Protein AF-A0A0B1TME2-F1 (afdb_monomer)

Secondary structure (DSSP, 8-state):
--HHHHHHHT------HHHHHHHHHHHHH-S---HHHHHHHHHHTTTS---HHHHHHHHHH--SSHHHHHHH-GGGTTTS-HHHHHHHHHHHHHHHHT-

Radius of gyration: 20.1 Å; Cα contacts (8 Å, |Δi|>4): 56; chains: 1; bounding box: 51×41×47 Å

Sequence (99 aa):
MWFFLLKKCYALVTFSQVFIKTLNYARRLSRFKNRETIKAVRAIFSQKPLHKFEVAQIVNLCPETAEEAKALIPSLENKLEDDDLDEILRDLHSKKTFQ

Organism: Oesophagostomum dentatum (NCBI:txid61180)

InterPro domains:
  IPR005574 RNA polymerase subunit Rpb4/RPC9 [PF03874] (16-93)
  IPR006590 RNA polymerase Rpb4/RPC9, core [SM00657] (4-99)
  IPR010997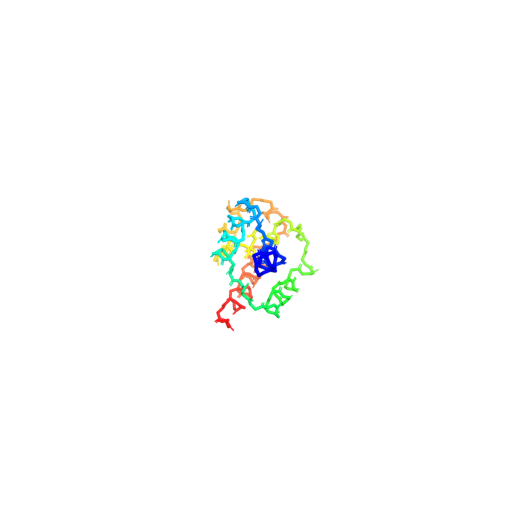 HRDC-like superfamily [SSF47819] (15-98)
  IPR038324 Rpb4/RPC9 superfamily [G3DSA:1.20.1250.40] (8-98)
  IPR045222 DNA-directed RNA polymerase II subunit Rpb4-like [PTHR21297] (15-99)

Solvent-accessible surface area (backbone atoms only — not comparable to full-atom values): 6090 Å² total; per-residue (Å²): 132,65,76,69,56,58,60,57,78,65,58,64,86,76,70,51,72,65,54,54,52,50,52,56,50,52,64,72,60,51,74,66,87,51,68,68,52,50,52,54,56,54,55,73,54,69,85,50,99,66,53,74,66,56,54,51,48,49,67,64,68,58,52,89,42,38,68,55,41,31,72,77,38,63,84,43,63,90,72,53,57,57,70,63,40,38,52,53,38,52,56,52,51,54,63,50,70,80,105

Mean predicted aligned error: 8.25 Å

Nearest PDB structures (foldseek):
  8b3d-assembly1_D  TM=9.100E-01  e=1.887E-07  Sus scrofa domesticus
  5iya-assembly1_D  TM=8.621E-01  e=5.887E-07  Homo sapiens
  5iy7-assembly1_D  TM=9.010E-01  e=1.208E-06  Homo sapiens
  7ui9-assembly1_D  TM=9.539E-01  e=1.738E-04  Saccharomyces cerevisiae S288C
  5ot2-assembly1_D  TM=9.578E-01  e=4.810E-04  Saccharomyces cerevisiae S288C

pLDDT: mean 85.02, std 15.55, range [43.38, 95.88]

Structure (mmCIF, N/CA/C/O backbone):
data_AF-A0A0B1TME2-F1
#
_entry.id   AF-A0A0B1TME2-F1
#
loop_
_atom_site.group_PDB
_atom_site.id
_atom_site.type_symbol
_atom_site.label_atom_id
_atom_site.label_alt_id
_atom_site.la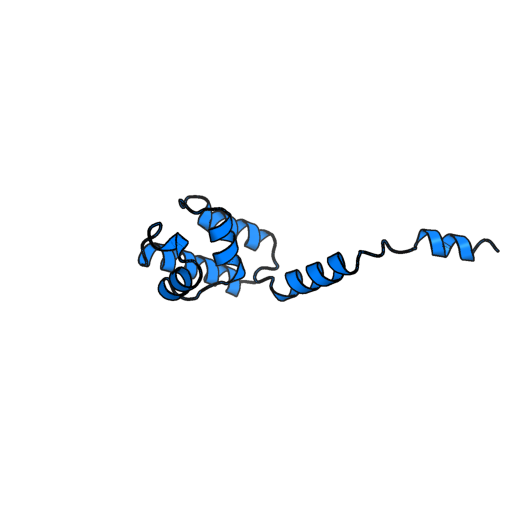bel_comp_id
_atom_site.label_asym_id
_atom_site.label_entity_id
_atom_site.label_seq_id
_atom_site.pdbx_PDB_ins_code
_atom_site.Cartn_x
_atom_site.Cartn_y
_atom_site.Cartn_z
_atom_site.occupancy
_atom_site.B_iso_or_equiv
_atom_site.auth_seq_id
_atom_site.auth_comp_id
_atom_site.auth_asym_id
_atom_site.auth_atom_id
_atom_site.pdbx_PDB_model_num
ATOM 1 N N . MET A 1 1 ? 37.480 -27.657 -33.327 1.00 47.03 1 MET A N 1
ATOM 2 C CA . MET A 1 1 ? 36.303 -26.879 -33.789 1.00 47.03 1 MET A CA 1
ATOM 3 C C . MET A 1 1 ? 34.999 -27.174 -33.025 1.00 47.03 1 MET A C 1
ATOM 5 O O . MET A 1 1 ? 34.003 -26.525 -33.294 1.00 47.03 1 MET A O 1
ATOM 9 N N . TRP A 1 2 ? 34.971 -28.092 -32.045 1.00 43.59 2 TRP A N 1
ATOM 10 C CA . TRP A 1 2 ? 33.761 -28.388 -31.248 1.00 43.59 2 TRP A CA 1
ATOM 11 C C . TRP A 1 2 ? 33.638 -27.586 -29.937 1.00 43.59 2 TRP A C 1
ATOM 13 O O . TRP A 1 2 ? 32.536 -27.377 -29.441 1.00 43.59 2 TRP A O 1
ATOM 23 N N . PHE A 1 3 ? 34.740 -27.036 -29.416 1.00 43.38 3 PHE A N 1
ATOM 24 C CA . PHE A 1 3 ? 34.737 -26.249 -28.171 1.00 43.38 3 PHE A CA 1
ATOM 25 C C . PHE A 1 3 ? 33.999 -24.897 -28.274 1.00 43.38 3 PHE A C 1
ATOM 27 O O . PHE A 1 3 ? 33.534 -24.362 -27.271 1.00 43.38 3 PHE A O 1
ATOM 34 N N . PHE A 1 4 ? 33.848 -24.351 -29.486 1.00 44.06 4 PHE A N 1
ATOM 35 C CA . PHE A 1 4 ? 33.138 -23.085 -29.721 1.00 44.06 4 PHE A CA 1
ATOM 36 C C . PHE A 1 4 ? 31.608 -23.242 -29.722 1.00 44.06 4 PHE A C 1
ATOM 38 O O . PHE A 1 4 ? 30.891 -22.295 -29.403 1.00 44.06 4 PHE A O 1
ATOM 45 N N . LEU A 1 5 ? 31.101 -24.439 -30.036 1.00 50.25 5 LEU A N 1
ATOM 46 C CA . LEU A 1 5 ? 29.667 -24.739 -30.041 1.00 50.25 5 LEU A CA 1
ATOM 47 C C . LEU A 1 5 ? 29.121 -24.964 -28.624 1.00 50.25 5 LEU A C 1
ATOM 49 O O . LEU A 1 5 ? 28.025 -24.500 -28.321 1.00 50.25 5 LEU A O 1
ATOM 53 N N . LEU A 1 6 ? 29.910 -25.555 -27.720 1.00 48.53 6 LEU A N 1
ATOM 54 C CA . LEU A 1 6 ? 29.476 -25.793 -26.337 1.00 48.53 6 LEU A CA 1
ATOM 55 C C . LEU A 1 6 ? 29.312 -24.490 -25.528 1.00 48.53 6 LEU A C 1
ATOM 57 O O . LEU A 1 6 ? 28.410 -24.385 -24.699 1.00 48.53 6 LEU A O 1
ATOM 61 N N . LYS A 1 7 ? 30.110 -23.450 -25.823 1.00 46.56 7 LYS A N 1
ATOM 62 C CA . LYS A 1 7 ? 29.921 -22.110 -25.232 1.00 46.56 7 LYS A CA 1
ATOM 63 C C . LYS A 1 7 ? 28.647 -21.403 -25.710 1.00 46.56 7 LYS A C 1
ATOM 65 O O . LYS A 1 7 ? 28.182 -20.496 -25.029 1.00 46.56 7 LYS A O 1
ATOM 70 N N . LYS A 1 8 ? 28.064 -21.818 -26.841 1.00 44.53 8 LYS A N 1
ATOM 71 C CA . LYS A 1 8 ? 26.799 -21.271 -27.356 1.00 44.53 8 LYS A CA 1
ATOM 72 C C . LYS A 1 8 ? 25.568 -21.926 -26.724 1.00 44.53 8 LYS A C 1
ATOM 74 O O . LYS A 1 8 ? 24.537 -21.275 -26.634 1.00 44.53 8 LYS A O 1
ATOM 79 N N . CYS A 1 9 ? 25.676 -23.157 -26.220 1.00 43.91 9 CYS A N 1
ATOM 80 C CA . CYS A 1 9 ? 24.591 -23.804 -25.466 1.00 43.91 9 CYS A CA 1
ATOM 81 C C . CYS A 1 9 ? 24.453 -23.274 -24.026 1.00 43.91 9 CYS A C 1
ATOM 83 O O . CYS A 1 9 ? 23.384 -23.386 -23.440 1.00 43.91 9 CYS A O 1
ATOM 85 N N . TYR A 1 10 ? 25.494 -22.626 -23.491 1.00 47.38 10 TYR A N 1
ATOM 86 C CA . TYR A 1 10 ? 25.436 -21.800 -22.276 1.00 47.38 10 TYR A CA 1
ATOM 87 C C . TYR A 1 10 ? 25.206 -20.312 -22.581 1.00 47.38 10 TYR A C 1
ATOM 89 O O . TYR A 1 10 ? 25.480 -19.465 -21.728 1.00 47.38 10 TYR A O 1
ATOM 97 N N . ALA A 1 11 ? 24.723 -19.964 -23.782 1.00 54.38 11 ALA A N 1
ATOM 98 C CA . ALA A 1 11 ? 24.251 -18.616 -24.070 1.00 54.38 11 ALA A CA 1
ATOM 99 C C . ALA A 1 11 ? 22.994 -18.356 -23.232 1.00 54.38 11 ALA A C 1
ATOM 101 O O . ALA A 1 11 ? 21.868 -18.618 -23.645 1.00 54.38 11 ALA A O 1
ATOM 102 N N . LEU A 1 12 ? 23.270 -17.927 -22.000 1.00 55.47 12 LEU A N 1
ATOM 103 C CA . LEU A 1 12 ? 22.516 -17.037 -21.140 1.00 55.47 12 LEU A CA 1
ATOM 104 C C . LEU A 1 12 ? 21.218 -16.611 -21.808 1.00 55.47 12 LEU A C 1
ATOM 106 O O . LEU A 1 12 ? 21.259 -15.907 -22.814 1.00 55.47 12 LEU A O 1
ATOM 110 N N . VAL A 1 13 ? 20.088 -17.009 -21.228 1.00 61.31 13 VAL A N 1
ATOM 111 C CA . VAL A 1 13 ? 18.801 -16.378 -21.519 1.00 61.31 13 VAL A CA 1
ATOM 112 C C . VAL A 1 13 ? 19.007 -14.875 -21.335 1.00 61.31 13 VAL A C 1
ATOM 114 O O . VAL A 1 13 ? 19.062 -14.369 -20.213 1.00 61.31 13 VAL A O 1
ATOM 117 N N . THR A 1 14 ? 19.229 -14.162 -22.434 1.00 75.81 14 THR A N 1
ATOM 118 C CA . THR A 1 14 ? 19.414 -12.721 -22.425 1.00 75.81 14 THR A CA 1
ATOM 119 C C . THR A 1 14 ? 18.026 -12.142 -22.276 1.00 75.81 14 THR A C 1
ATOM 121 O O . THR A 1 14 ? 17.248 -12.050 -23.224 1.00 75.81 14 THR A O 1
ATOM 124 N N . PHE A 1 15 ? 17.669 -11.826 -21.034 1.00 84.00 15 PHE A N 1
ATOM 125 C CA . PHE A 1 15 ? 16.404 -11.170 -20.763 1.00 84.00 15 PHE A CA 1
ATOM 126 C C . PHE A 1 15 ? 16.301 -9.873 -21.570 1.00 84.00 15 PHE A C 1
ATOM 128 O O . PHE A 1 15 ? 17.297 -9.180 -21.795 1.00 84.00 15 PHE A O 1
ATOM 135 N N . SER A 1 16 ? 15.082 -9.534 -21.993 1.00 92.12 16 SER A N 1
ATOM 136 C CA . SER A 1 16 ? 14.850 -8.298 -22.736 1.00 92.12 16 SER A CA 1
ATOM 137 C C . SER A 1 16 ? 15.311 -7.08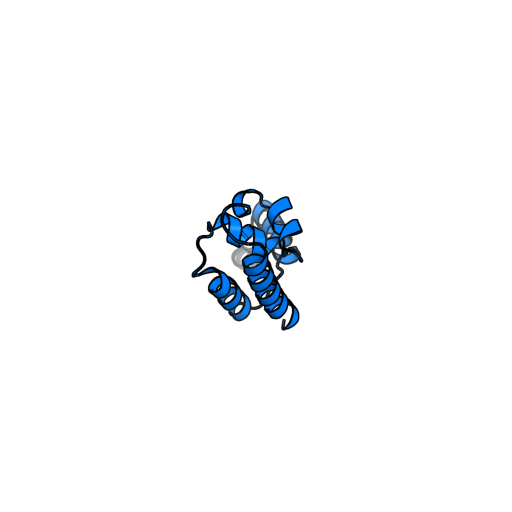3 -21.926 1.00 92.12 16 SER A C 1
ATOM 139 O O . SER A 1 16 ? 15.279 -7.079 -20.692 1.00 92.12 16 SER A O 1
ATOM 141 N N . GLN A 1 17 ? 15.700 -6.007 -22.613 1.00 92.00 17 GLN A N 1
ATOM 142 C CA . GLN A 1 17 ? 16.072 -4.765 -21.928 1.00 92.00 17 GLN A CA 1
ATOM 143 C C . GLN A 1 17 ? 14.936 -4.238 -21.037 1.00 92.00 17 GLN A C 1
ATOM 145 O O . GLN A 1 17 ? 15.202 -3.696 -19.966 1.00 92.00 17 GLN A O 1
ATOM 150 N N . VAL A 1 18 ? 13.678 -4.432 -21.454 1.00 94.06 18 VAL A N 1
ATOM 151 C CA . VAL A 1 18 ? 12.492 -4.092 -20.655 1.00 94.06 18 VAL A CA 1
ATOM 152 C C . VAL A 1 18 ? 12.481 -4.897 -19.357 1.00 94.06 18 VAL A C 1
ATOM 154 O O . VAL A 1 18 ? 12.389 -4.304 -18.289 1.00 94.06 18 VAL A O 1
ATOM 157 N N . PHE A 1 19 ? 12.677 -6.218 -19.420 1.00 94.44 19 PHE A N 1
ATOM 158 C CA . PHE A 1 19 ? 12.727 -7.063 -18.225 1.00 94.44 19 PHE A CA 1
ATOM 159 C C . PHE A 1 19 ? 13.833 -6.630 -17.258 1.00 94.44 19 PHE A C 1
ATOM 161 O O . PHE A 1 19 ? 13.580 -6.490 -16.065 1.00 94.44 19 PHE A O 1
ATOM 168 N N . ILE A 1 20 ? 15.046 -6.371 -17.760 1.00 93.94 20 ILE A N 1
ATOM 169 C CA . ILE A 1 20 ? 16.180 -5.951 -16.923 1.00 93.94 20 ILE A CA 1
ATOM 170 C C . ILE A 1 20 ? 15.872 -4.616 -16.231 1.00 93.94 20 ILE A C 1
ATOM 172 O O . ILE A 1 20 ? 16.090 -4.477 -15.025 1.00 93.94 20 ILE A O 1
ATOM 176 N N . LYS A 1 21 ? 15.320 -3.640 -16.964 1.0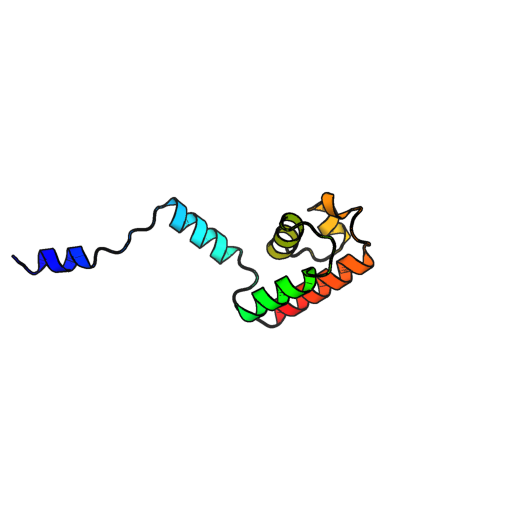0 95.38 21 LYS A N 1
ATOM 177 C CA . LYS A 1 21 ? 14.923 -2.341 -16.398 1.00 95.38 21 LYS A CA 1
ATOM 178 C C . LYS A 1 21 ? 13.829 -2.499 -15.340 1.00 95.38 21 LYS A C 1
ATOM 180 O O . LYS A 1 21 ? 13.973 -1.939 -14.253 1.00 95.38 21 LYS A O 1
ATOM 185 N N . THR A 1 22 ? 12.793 -3.294 -15.611 1.00 95.50 22 THR A N 1
ATOM 186 C CA . THR A 1 22 ? 11.695 -3.553 -14.667 1.00 95.50 22 THR A CA 1
ATOM 187 C C . THR A 1 22 ? 12.180 -4.283 -13.419 1.00 95.50 22 THR A C 1
ATOM 189 O O . THR A 1 22 ? 11.835 -3.880 -12.312 1.00 95.50 22 THR A O 1
ATOM 192 N N . LEU A 1 23 ? 13.032 -5.301 -13.561 1.00 92.94 23 LEU A N 1
ATOM 193 C CA . LEU A 1 23 ? 13.616 -6.026 -12.432 1.00 92.94 23 LEU A CA 1
ATOM 194 C C . LEU A 1 23 ? 14.452 -5.097 -11.545 1.00 92.94 23 LEU A C 1
ATOM 196 O O . LEU A 1 23 ? 14.321 -5.118 -10.323 1.00 92.94 23 LEU A O 1
ATOM 200 N N . ASN A 1 24 ? 15.286 -4.251 -12.152 1.00 93.75 24 ASN A N 1
ATOM 201 C CA . ASN A 1 24 ? 16.106 -3.286 -11.422 1.00 93.75 24 ASN A CA 1
ATOM 202 C C . ASN A 1 24 ? 15.264 -2.195 -10.750 1.00 93.75 24 ASN A C 1
ATOM 204 O O . ASN A 1 24 ? 15.632 -1.699 -9.687 1.00 93.75 24 ASN A O 1
ATOM 208 N N . TYR A 1 25 ? 14.147 -1.792 -11.353 1.00 94.31 25 TYR A N 1
ATOM 209 C CA . TYR A 1 25 ? 13.188 -0.879 -10.734 1.00 94.31 25 TYR A CA 1
ATOM 210 C C . TYR A 1 25 ? 12.489 -1.531 -9.532 1.00 94.31 25 TYR A C 1
ATOM 212 O O . TYR A 1 25 ? 12.567 -1.001 -8.425 1.00 94.31 25 TYR A O 1
ATOM 220 N N . ALA A 1 26 ? 11.914 -2.723 -9.715 1.00 91.94 26 ALA A N 1
ATOM 221 C CA . ALA A 1 26 ? 11.225 -3.463 -8.660 1.00 91.94 26 ALA A CA 1
ATOM 222 C C . ALA A 1 26 ? 12.146 -3.764 -7.469 1.00 91.94 26 ALA A C 1
ATOM 224 O O . ALA A 1 26 ? 11.754 -3.566 -6.326 1.00 91.94 26 ALA A O 1
ATOM 225 N N . ARG A 1 27 ? 13.401 -4.164 -7.717 1.00 89.94 27 ARG A N 1
ATOM 226 C CA . ARG A 1 27 ? 14.393 -4.406 -6.655 1.00 89.94 27 ARG A CA 1
ATOM 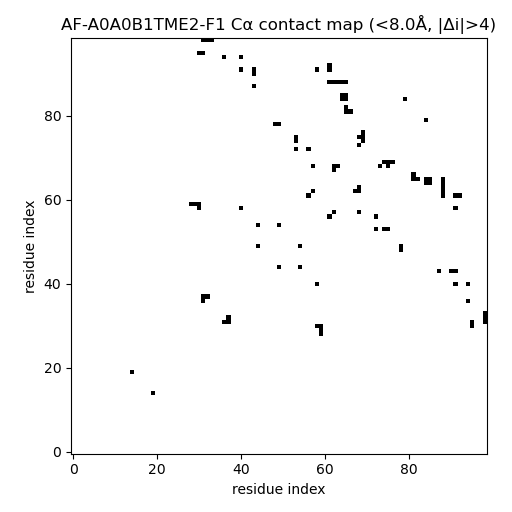227 C C . ARG A 1 27 ? 14.727 -3.155 -5.845 1.00 89.94 27 ARG A C 1
ATOM 229 O O . ARG A 1 27 ? 14.913 -3.269 -4.640 1.00 89.94 27 ARG A O 1
ATOM 236 N N . ARG A 1 28 ? 14.808 -1.984 -6.487 1.00 88.94 28 ARG A N 1
ATOM 237 C CA . ARG A 1 28 ? 15.102 -0.710 -5.807 1.00 88.94 28 ARG A CA 1
ATOM 238 C C . ARG A 1 28 ? 13.946 -0.236 -4.929 1.00 88.94 28 ARG A C 1
ATOM 240 O O . ARG A 1 28 ? 14.195 0.288 -3.852 1.00 88.94 28 ARG A O 1
ATOM 247 N N . LEU A 1 29 ? 12.707 -0.431 -5.378 1.00 86.06 29 LEU A N 1
ATOM 248 C CA . LEU A 1 29 ? 11.510 -0.015 -4.641 1.00 86.06 29 LEU A CA 1
ATOM 249 C C . LEU A 1 29 ? 10.968 -1.069 -3.675 1.00 86.06 29 LEU A C 1
ATOM 251 O O . LEU A 1 29 ? 10.065 -0.773 -2.898 1.00 86.06 29 LEU A O 1
ATOM 255 N N . SER A 1 30 ? 11.509 -2.287 -3.701 1.00 88.00 30 SER A N 1
ATOM 256 C CA . SER A 1 30 ? 11.086 -3.368 -2.817 1.00 88.00 30 SER A CA 1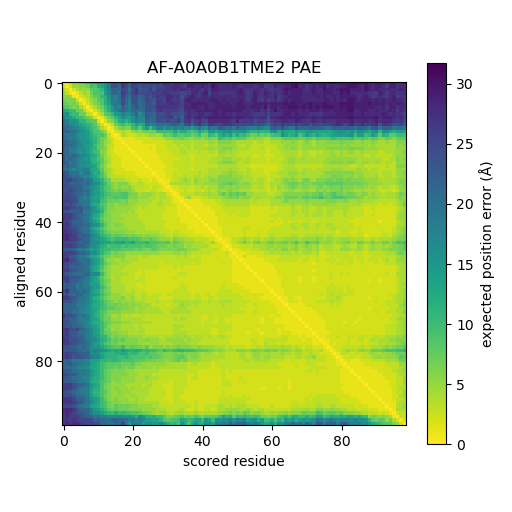
ATOM 257 C C . SER A 1 30 ? 11.307 -2.987 -1.352 1.00 88.00 30 SER A C 1
ATOM 259 O O . SER A 1 30 ? 12.425 -3.070 -0.843 1.00 88.00 30 SER A O 1
ATOM 261 N N . ARG A 1 31 ? 10.227 -2.603 -0.662 1.00 86.38 31 ARG A N 1
ATOM 262 C CA . ARG A 1 31 ? 10.233 -2.289 0.777 1.00 86.38 31 ARG A CA 1
ATOM 263 C C . ARG A 1 31 ? 10.355 -3.535 1.651 1.00 86.38 31 ARG A C 1
ATOM 265 O O . ARG A 1 31 ? 10.893 -3.456 2.745 1.00 86.38 31 ARG A O 1
ATOM 272 N N . PHE A 1 32 ? 9.899 -4.679 1.138 1.00 87.25 32 PHE A N 1
ATOM 273 C CA . PHE A 1 32 ? 9.919 -5.964 1.828 1.00 87.25 32 PHE A CA 1
ATOM 274 C C . PHE A 1 32 ? 10.665 -6.999 0.975 1.00 87.25 32 PHE A C 1
ATOM 276 O O . PHE A 1 32 ? 10.243 -7.316 -0.133 1.00 87.25 32 PHE A O 1
ATOM 283 N N . LYS A 1 33 ? 11.789 -7.516 1.473 1.00 84.12 33 LYS A N 1
ATOM 284 C CA . LYS A 1 33 ? 12.654 -8.515 0.823 1.00 84.12 33 LYS A CA 1
ATOM 285 C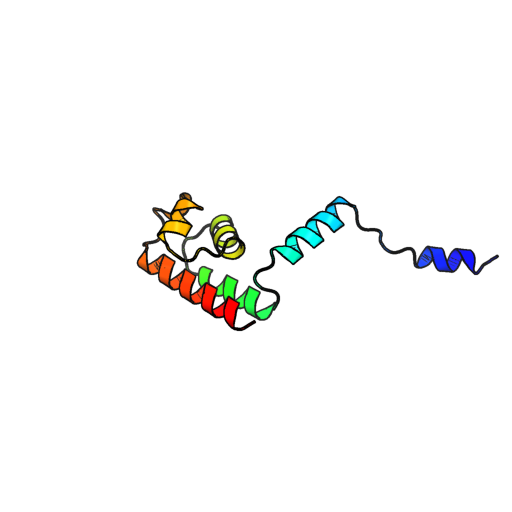 C . LYS A 1 33 ? 12.331 -9.945 1.250 1.00 84.12 33 LYS A C 1
ATOM 287 O O . LYS A 1 33 ? 12.513 -10.873 0.467 1.00 84.12 33 LYS A O 1
ATOM 292 N N . ASN A 1 34 ? 11.865 -10.125 2.484 1.00 88.19 34 ASN A N 1
ATOM 293 C CA . ASN A 1 34 ? 11.580 -11.435 3.053 1.00 88.19 34 ASN A CA 1
ATOM 294 C C . ASN A 1 34 ? 10.178 -11.923 2.628 1.00 88.19 34 ASN A C 1
ATOM 296 O O . ASN A 1 34 ? 9.182 -11.204 2.757 1.00 88.19 34 ASN A O 1
ATOM 300 N N . ARG A 1 35 ? 10.094 -13.155 2.109 1.00 88.31 35 ARG A N 1
ATOM 301 C CA . ARG A 1 35 ? 8.860 -13.738 1.563 1.00 88.31 35 ARG A CA 1
ATOM 302 C C . ARG A 1 35 ? 7.810 -13.970 2.647 1.00 88.31 35 ARG A C 1
ATOM 304 O O . ARG A 1 35 ? 6.619 -13.795 2.392 1.00 88.31 35 ARG A O 1
ATOM 311 N N . GLU A 1 36 ? 8.244 -14.323 3.848 1.00 90.31 36 GLU A N 1
ATOM 312 C CA . GLU A 1 36 ? 7.400 -14.495 5.024 1.00 90.31 36 GLU A CA 1
ATOM 313 C C . GLU A 1 36 ? 6.791 -13.147 5.440 1.00 90.31 36 GLU A C 1
ATOM 315 O O . GLU A 1 36 ? 5.579 -13.056 5.644 1.00 90.31 36 GLU A O 1
ATOM 320 N N . THR A 1 37 ? 7.586 -12.069 5.425 1.00 90.62 37 THR A N 1
ATOM 321 C CA . THR A 1 37 ? 7.098 -10.700 5.657 1.00 90.62 37 THR A CA 1
ATOM 322 C C . THR A 1 37 ? 6.077 -10.281 4.602 1.00 90.62 37 THR A C 1
ATOM 324 O O . THR A 1 37 ? 5.039 -9.738 4.958 1.00 90.62 37 THR A O 1
ATOM 327 N N . ILE A 1 38 ? 6.299 -10.586 3.316 1.00 90.69 38 ILE A N 1
ATOM 328 C CA . ILE A 1 38 ? 5.335 -10.268 2.243 1.00 90.69 38 ILE A CA 1
ATOM 329 C C . ILE A 1 38 ? 3.985 -10.959 2.488 1.00 90.69 38 ILE A C 1
ATOM 331 O O . ILE A 1 38 ? 2.934 -10.347 2.289 1.00 90.69 38 ILE A O 1
ATOM 335 N N . LYS A 1 39 ? 3.988 -12.225 2.927 1.00 91.81 39 LYS A N 1
ATOM 336 C CA . LYS A 1 39 ? 2.750 -12.936 3.288 1.00 91.81 39 LYS A CA 1
ATOM 337 C C . LYS A 1 39 ? 2.062 -12.286 4.486 1.00 91.81 39 LYS A C 1
ATOM 339 O O . LYS A 1 39 ? 0.856 -12.069 4.434 1.00 91.81 39 LYS A O 1
ATOM 344 N N . ALA A 1 40 ? 2.823 -11.942 5.523 1.00 92.00 40 ALA A N 1
ATOM 345 C CA . ALA A 1 40 ? 2.293 -11.282 6.712 1.00 92.00 40 ALA A CA 1
ATOM 346 C C . ALA A 1 40 ? 1.714 -9.892 6.400 1.00 92.00 40 ALA A C 1
ATOM 348 O O . ALA A 1 40 ? 0.663 -9.546 6.924 1.00 92.00 40 ALA A O 1
ATOM 349 N N . VAL A 1 41 ? 2.355 -9.123 5.514 1.00 92.50 41 VAL A N 1
ATOM 350 C CA . VAL A 1 41 ? 1.850 -7.827 5.041 1.00 92.50 41 VAL A CA 1
ATOM 351 C C . VAL A 1 41 ? 0.527 -8.000 4.306 1.00 92.50 41 VAL A C 1
ATOM 353 O O . VAL A 1 41 ? -0.431 -7.300 4.604 1.00 92.50 41 VAL A O 1
ATOM 356 N N . ARG A 1 42 ? 0.426 -8.976 3.395 1.00 91.56 42 ARG A N 1
ATOM 357 C CA . ARG A 1 42 ? -0.841 -9.269 2.704 1.00 91.56 42 ARG A CA 1
ATOM 358 C C . ARG A 1 42 ? -1.951 -9.680 3.669 1.00 91.56 42 ARG A C 1
ATOM 360 O O . ARG A 1 42 ? -3.098 -9.332 3.423 1.00 91.56 42 ARG A O 1
ATOM 367 N N . ALA A 1 43 ? -1.609 -10.391 4.743 1.00 92.75 43 ALA A N 1
ATOM 368 C CA . ALA A 1 43 ? -2.574 -10.846 5.735 1.00 92.75 43 ALA A CA 1
ATOM 369 C C . ALA A 1 43 ? -3.235 -9.697 6.515 1.00 92.75 43 ALA A C 1
ATOM 371 O O . ALA A 1 43 ? -4.411 -9.831 6.838 1.00 92.75 43 ALA A O 1
ATOM 372 N N . ILE A 1 44 ? -2.534 -8.572 6.744 1.00 91.88 44 ILE A N 1
ATOM 373 C CA . ILE A 1 44 ? -3.100 -7.380 7.413 1.00 91.88 44 ILE A CA 1
ATOM 374 C C . ILE A 1 44 ? -4.366 -6.894 6.687 1.00 91.88 44 ILE A C 1
ATOM 376 O O . ILE A 1 44 ? -5.368 -6.560 7.308 1.00 91.88 44 ILE A O 1
ATOM 380 N N . PHE A 1 45 ? -4.345 -6.902 5.352 1.00 91.31 45 PHE A N 1
ATOM 381 C CA . PHE A 1 45 ? -5.422 -6.341 4.536 1.00 91.31 45 PHE A CA 1
ATOM 382 C C . PHE A 1 45 ? -6.523 -7.350 4.174 1.00 91.31 45 PHE A C 1
ATOM 384 O O . PHE A 1 45 ? -7.511 -6.966 3.554 1.00 91.31 45 PHE A O 1
ATOM 391 N N . SER A 1 46 ? -6.385 -8.633 4.533 1.00 87.44 46 SER A N 1
ATOM 392 C CA . SER 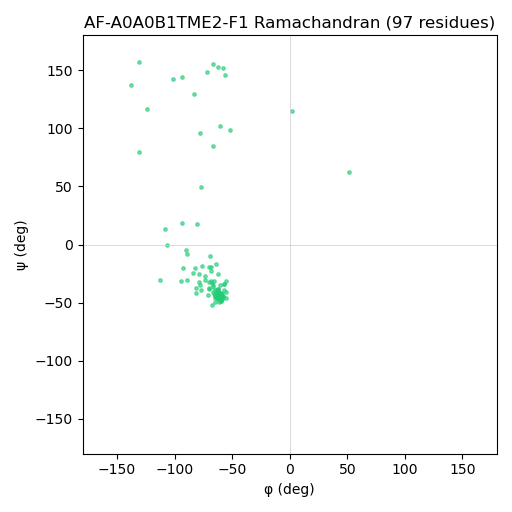A 1 46 ? -7.278 -9.707 4.064 1.00 87.44 46 SER A CA 1
ATOM 393 C C . SER A 1 46 ? -8.740 -9.554 4.491 1.00 87.44 46 SER A C 1
ATOM 395 O O . SER A 1 46 ? -9.616 -10.101 3.827 1.00 87.44 46 SER A O 1
ATOM 397 N N . GLN A 1 47 ? -9.006 -8.854 5.596 1.00 84.69 47 GLN A N 1
ATOM 398 C CA . GLN A 1 47 ? -10.356 -8.674 6.150 1.00 84.69 47 GLN A CA 1
ATOM 399 C C . GLN A 1 47 ? -10.917 -7.260 5.937 1.00 84.69 47 GLN A C 1
ATOM 401 O O . GLN A 1 47 ? -12.044 -6.984 6.338 1.00 84.69 47 GLN A O 1
ATOM 406 N N . LYS A 1 48 ? -10.154 -6.357 5.308 1.00 88.00 48 LYS A N 1
ATOM 407 C CA . LYS A 1 48 ? -10.567 -4.966 5.095 1.00 88.00 48 LYS A CA 1
ATOM 408 C C . LYS A 1 48 ? -11.243 -4.827 3.718 1.00 88.00 48 LYS A C 1
ATOM 410 O O . LYS A 1 48 ? -10.808 -5.481 2.766 1.00 88.00 48 LYS A O 1
ATOM 415 N N . PRO A 1 49 ? -12.274 -3.973 3.567 1.00 88.81 49 PRO A N 1
ATOM 416 C CA . PRO A 1 49 ? -13.015 -3.787 2.313 1.00 88.81 49 PRO A CA 1
ATOM 417 C C . PRO A 1 49 ? -12.236 -2.926 1.296 1.00 88.81 49 PRO A C 1
ATOM 419 O O . PRO A 1 49 ? -12.752 -1.966 0.727 1.00 88.81 49 PRO A O 1
ATOM 422 N N . LEU A 1 50 ? -10.966 -3.262 1.067 1.00 91.50 50 LEU A N 1
ATOM 423 C CA . LEU A 1 50 ? -10.059 -2.535 0.188 1.00 91.50 50 LEU A CA 1
ATOM 424 C C . LEU A 1 50 ? -9.914 -3.231 -1.160 1.00 91.50 50 LEU A C 1
ATOM 426 O O . LEU A 1 50 ? -9.816 -4.456 -1.269 1.00 91.50 50 LEU A O 1
ATOM 430 N N . HIS A 1 51 ? -9.831 -2.433 -2.217 1.00 93.31 51 HIS A N 1
ATOM 431 C CA . HIS A 1 51 ? -9.542 -2.949 -3.539 1.00 93.31 51 HIS A CA 1
ATOM 432 C C . HIS A 1 51 ? -8.074 -3.393 -3.629 1.00 93.31 51 HIS A C 1
ATOM 434 O O . HIS A 1 51 ? -7.179 -2.786 -3.041 1.00 93.31 51 HIS A O 1
ATOM 440 N N . LYS A 1 52 ? -7.783 -4.418 -4.444 1.00 92.25 52 LYS A N 1
ATOM 441 C CA . LYS A 1 52 ? -6.410 -4.938 -4.624 1.00 92.25 52 LYS A CA 1
ATOM 442 C C . LYS A 1 52 ? -5.416 -3.856 -5.060 1.00 92.25 52 LYS A C 1
ATOM 444 O O . LYS A 1 52 ? -4.238 -3.937 -4.722 1.00 92.25 52 LYS A O 1
ATOM 449 N N . PHE A 1 53 ? -5.896 -2.861 -5.807 1.00 93.50 53 PHE A N 1
ATOM 450 C CA . PHE A 1 53 ? -5.107 -1.695 -6.200 1.00 93.50 53 PHE A CA 1
ATOM 451 C C . PHE A 1 53 ? -4.696 -0.846 -4.993 1.00 93.50 53 PHE A C 1
ATOM 453 O O . PHE A 1 53 ? -3.528 -0.503 -4.874 1.00 93.50 53 PHE A O 1
ATOM 460 N N . GLU A 1 54 ? -5.623 -0.557 -4.081 1.00 93.88 54 GLU A N 1
ATOM 461 C CA . GLU A 1 54 ? -5.380 0.286 -2.903 1.00 93.88 54 GLU A CA 1
ATOM 462 C C . GLU A 1 54 ? -4.377 -0.378 -1.966 1.00 93.88 54 GLU A C 1
ATOM 464 O O . GLU A 1 54 ? -3.401 0.244 -1.559 1.00 93.88 54 GLU A O 1
ATOM 469 N N . VAL A 1 55 ? -4.539 -1.683 -1.735 1.00 93.88 55 VAL A N 1
ATOM 470 C CA . VAL A 1 55 ? -3.572 -2.479 -0.967 1.00 93.88 55 VAL A CA 1
ATOM 471 C C . VAL A 1 55 ? -2.181 -2.416 -1.605 1.00 93.88 55 VAL A C 1
ATOM 473 O O . VAL A 1 55 ? -1.187 -2.226 -0.910 1.00 93.88 55 VAL A O 1
ATOM 476 N N . ALA A 1 56 ? -2.084 -2.545 -2.933 1.00 92.94 56 ALA A N 1
ATOM 477 C CA . ALA A 1 56 ? -0.801 -2.444 -3.625 1.00 92.94 56 ALA A CA 1
ATOM 478 C C . ALA A 1 56 ? -0.179 -1.041 -3.506 1.00 92.94 56 ALA A C 1
ATOM 480 O O . ALA A 1 56 ? 1.033 -0.941 -3.331 1.00 92.94 56 ALA A O 1
ATOM 481 N N . GLN A 1 57 ? -0.983 0.025 -3.574 1.00 94.56 57 GLN A N 1
ATOM 482 C CA . GLN A 1 57 ? -0.510 1.401 -3.405 1.00 94.56 57 GLN A CA 1
ATOM 483 C C . GLN A 1 57 ? 0.010 1.642 -1.984 1.00 94.56 57 GLN A C 1
ATOM 485 O O . GLN A 1 57 ? 1.150 2.071 -1.837 1.00 94.56 57 GLN A O 1
ATOM 490 N N . ILE A 1 58 ? -0.750 1.266 -0.949 1.00 94.00 58 ILE A N 1
ATOM 491 C CA . ILE A 1 58 ? -0.332 1.410 0.457 1.00 94.00 58 ILE A CA 1
ATOM 492 C C . ILE A 1 58 ? 0.983 0.659 0.714 1.00 94.00 58 ILE A C 1
ATOM 494 O O . ILE A 1 58 ? 1.910 1.208 1.303 1.00 94.00 58 ILE A O 1
ATOM 498 N N . VAL A 1 59 ? 1.109 -0.580 0.227 1.00 93.44 59 VAL A N 1
ATOM 499 C CA . VAL A 1 59 ? 2.311 -1.410 0.434 1.00 93.44 59 VAL A CA 1
ATOM 500 C C . VAL A 1 59 ? 3.532 -0.892 -0.339 1.00 93.44 59 VAL A C 1
ATOM 502 O O . VAL A 1 59 ? 4.659 -1.063 0.125 1.00 93.44 59 VAL A O 1
ATOM 505 N N . ASN A 1 60 ? 3.342 -0.281 -1.512 1.00 92.88 60 ASN A N 1
ATOM 506 C CA . ASN A 1 60 ? 4.447 0.257 -2.312 1.00 92.88 60 ASN A CA 1
ATOM 507 C C . ASN A 1 60 ? 4.908 1.639 -1.824 1.00 92.88 60 ASN A C 1
ATOM 509 O O . ASN A 1 60 ? 6.113 1.908 -1.799 1.00 92.88 60 ASN A O 1
ATOM 513 N N . LEU A 1 61 ? 3.959 2.508 -1.470 1.00 93.25 61 LEU A N 1
ATOM 514 C CA . LEU A 1 61 ? 4.219 3.885 -1.053 1.00 93.25 61 LEU A CA 1
ATOM 515 C C . LEU A 1 61 ? 4.632 3.956 0.423 1.00 93.25 61 LEU A C 1
ATOM 517 O O . LEU A 1 61 ? 5.571 4.680 0.738 1.00 93.25 61 LEU A O 1
ATOM 521 N N . CYS A 1 62 ? 4.029 3.127 1.282 1.00 93.00 62 CYS A N 1
ATOM 522 C CA . CYS A 1 62 ? 4.222 3.117 2.736 1.00 93.00 62 CYS A CA 1
ATOM 523 C C . CYS A 1 62 ? 4.044 4.508 3.382 1.00 93.00 62 CYS A C 1
ATOM 525 O O . CYS A 1 62 ? 5.013 5.000 3.963 1.00 93.00 62 CYS A O 1
ATOM 527 N N . PRO A 1 63 ? 2.846 5.120 3.289 1.00 94.75 63 PRO A N 1
ATOM 528 C CA . PRO A 1 63 ? 2.566 6.407 3.930 1.00 94.75 63 PRO A CA 1
ATOM 529 C C . PRO A 1 63 ? 2.690 6.309 5.457 1.00 94.75 63 PRO A C 1
ATOM 531 O O . PRO A 1 63 ? 2.521 5.231 6.037 1.00 94.75 63 PRO A O 1
ATOM 534 N N . GLU A 1 64 ? 3.017 7.418 6.109 1.00 92.94 64 GLU A N 1
ATOM 535 C CA . GLU A 1 64 ? 3.227 7.491 7.559 1.00 92.94 64 GLU A CA 1
ATOM 536 C C . GLU A 1 64 ? 1.936 7.789 8.326 1.00 92.94 64 GLU A C 1
ATOM 538 O O . GLU A 1 64 ? 1.783 7.302 9.445 1.00 92.94 64 GLU A O 1
ATOM 543 N N . THR A 1 65 ? 1.004 8.524 7.715 1.00 94.75 65 THR A N 1
ATOM 544 C CA . THR A 1 65 ? -0.265 8.938 8.333 1.00 94.75 65 THR A CA 1
ATOM 545 C C . THR A 1 65 ? -1.468 8.647 7.436 1.00 94.75 65 THR A C 1
ATOM 547 O O . THR A 1 65 ? -1.348 8.560 6.207 1.00 94.75 65 THR A O 1
ATOM 550 N N . ALA A 1 66 ? -2.653 8.530 8.041 1.00 94.50 66 ALA A N 1
ATOM 551 C CA . ALA A 1 66 ? -3.923 8.418 7.328 1.00 94.50 66 ALA A CA 1
ATOM 552 C C . ALA A 1 66 ? -4.171 9.598 6.370 1.00 94.50 66 ALA A C 1
ATOM 554 O O . ALA A 1 66 ? -4.610 9.384 5.238 1.00 94.50 66 ALA A O 1
ATOM 555 N N . GLU A 1 67 ? -3.816 10.821 6.780 1.00 94.50 67 GLU A N 1
ATOM 556 C CA . GLU A 1 67 ? -3.917 12.025 5.944 1.00 94.50 67 GLU A CA 1
ATOM 557 C C . GLU A 1 67 ? -3.070 11.897 4.667 1.00 94.50 67 GLU A C 1
ATOM 559 O O . GLU A 1 67 ? -3.575 12.097 3.561 1.00 94.50 67 GLU A O 1
ATOM 564 N N . GLU A 1 68 ? -1.804 11.481 4.789 1.00 95.69 68 GLU A N 1
ATOM 565 C CA . GLU A 1 68 ? -0.929 11.252 3.634 1.00 95.69 68 GLU A CA 1
ATOM 566 C C . GLU A 1 68 ? -1.484 10.139 2.734 1.00 95.69 68 GLU A C 1
ATOM 568 O O . GLU A 1 68 ? -1.517 10.266 1.506 1.00 95.69 68 GLU A O 1
ATOM 573 N N . ALA A 1 69 ? -1.956 9.044 3.332 1.00 95.50 69 ALA A N 1
ATOM 574 C CA . ALA A 1 69 ? -2.516 7.919 2.596 1.00 95.50 69 ALA A CA 1
ATOM 575 C C . ALA A 1 69 ? -3.752 8.322 1.776 1.00 95.50 69 ALA A C 1
ATOM 577 O O . ALA A 1 69 ? -3.860 7.926 0.613 1.00 95.50 69 ALA A O 1
ATOM 578 N N . LYS A 1 70 ? -4.652 9.133 2.344 1.00 94.56 70 LYS A N 1
ATOM 579 C CA . LYS A 1 70 ? -5.837 9.665 1.652 1.00 94.56 70 LYS A CA 1
ATOM 580 C C . LYS A 1 70 ? -5.461 10.698 0.588 1.00 94.56 70 LYS A C 1
ATOM 582 O O . LYS A 1 70 ? -6.023 10.658 -0.503 1.00 94.56 70 LYS A O 1
ATOM 587 N N . ALA A 1 71 ? -4.452 11.534 0.837 1.00 95.88 71 ALA A N 1
ATOM 588 C CA . ALA A 1 71 ? -3.938 12.476 -0.158 1.00 95.88 71 ALA A CA 1
ATOM 589 C C . ALA A 1 71 ? -3.334 11.769 -1.388 1.00 95.88 71 ALA A C 1
ATOM 591 O O . ALA A 1 71 ? -3.540 12.199 -2.524 1.00 95.88 71 ALA A O 1
ATOM 592 N N . LEU A 1 72 ? -2.606 10.665 -1.184 1.00 95.06 72 LEU A N 1
ATOM 593 C CA . LEU A 1 72 ? -2.009 9.870 -2.264 1.00 95.06 72 LEU A CA 1
ATOM 594 C C . LEU A 1 72 ? -3.021 8.942 -2.951 1.00 95.06 72 LEU A C 1
ATOM 596 O O . LEU A 1 72 ? -2.893 8.650 -4.143 1.00 95.06 72 LEU A O 1
ATOM 600 N N . ILE A 1 73 ? -4.004 8.441 -2.201 1.00 95.06 73 ILE A N 1
ATOM 601 C CA . ILE A 1 73 ? -4.988 7.453 -2.648 1.00 95.06 73 ILE A CA 1
ATOM 602 C C . ILE A 1 73 ? -6.393 7.958 -2.268 1.00 95.06 73 ILE A C 1
ATOM 604 O O . ILE A 1 73 ? -6.997 7.467 -1.311 1.00 95.06 73 ILE A O 1
ATOM 608 N N . PRO A 1 74 ? -6.968 8.890 -3.048 1.00 93.56 74 PRO A N 1
ATOM 609 C CA . PRO A 1 74 ? -8.250 9.518 -2.712 1.00 93.56 74 PRO A CA 1
ATOM 610 C C . PRO A 1 74 ? -9.427 8.529 -2.690 1.00 93.56 74 PRO A C 1
ATOM 612 O O . PRO A 1 74 ? -10.467 8.790 -2.100 1.00 93.56 74 PRO A O 1
ATOM 615 N N . SER A 1 75 ? -9.279 7.338 -3.281 1.00 93.62 75 SER A N 1
ATOM 616 C CA . SER A 1 75 ? -10.309 6.296 -3.213 1.00 93.62 75 SER A CA 1
ATOM 617 C C . SER A 1 75 ? -10.487 5.666 -1.820 1.00 93.62 75 SER A C 1
ATOM 619 O O . SER A 1 75 ? -11.459 4.931 -1.625 1.00 93.62 75 SER A O 1
ATOM 621 N N . LEU A 1 76 ? -9.590 5.949 -0.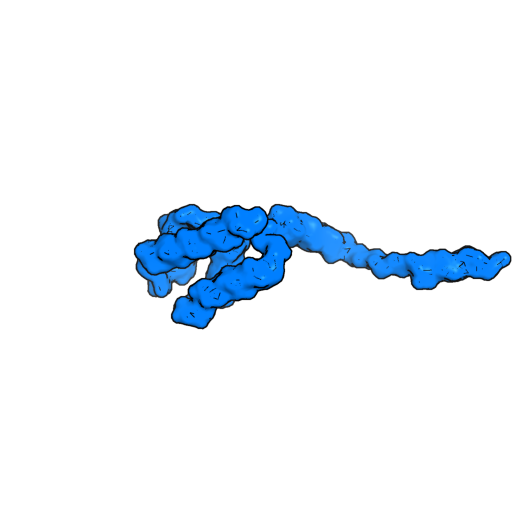864 1.00 91.19 76 LEU A N 1
ATOM 622 C CA . LEU A 1 76 ? -9.674 5.496 0.532 1.00 91.19 76 LEU A CA 1
ATOM 623 C C . LEU A 1 76 ? -10.589 6.360 1.409 1.00 91.19 76 LEU A C 1
ATOM 625 O O . LEU A 1 76 ? -11.040 5.887 2.450 1.00 91.19 76 LEU A O 1
ATOM 629 N N . GLU A 1 77 ? -10.870 7.596 0.997 1.00 88.38 77 GLU A N 1
ATOM 630 C CA . GLU A 1 77 ? -11.458 8.649 1.836 1.00 88.38 77 GLU A CA 1
ATOM 631 C C . GLU A 1 77 ? -12.809 8.259 2.457 1.00 88.38 77 GLU A C 1
ATOM 633 O O . GLU A 1 77 ? -13.073 8.587 3.606 1.00 88.38 77 GLU A O 1
ATOM 638 N N . ASN A 1 78 ? -13.611 7.466 1.738 1.00 86.12 78 ASN A N 1
ATOM 639 C CA . ASN A 1 78 ? -14.933 6.999 2.180 1.00 86.12 78 ASN A CA 1
ATOM 640 C C . ASN A 1 78 ? -14.974 5.499 2.536 1.00 86.12 78 ASN A C 1
ATOM 642 O O . ASN A 1 78 ? -16.054 4.909 2.590 1.00 86.12 78 ASN A O 1
ATOM 646 N N . LYS A 1 79 ? -13.817 4.838 2.676 1.00 88.50 79 LYS A N 1
ATOM 647 C CA . LYS A 1 79 ? -13.736 3.382 2.910 1.00 88.50 79 LYS A CA 1
ATOM 648 C C . LYS A 1 79 ? -13.209 3.002 4.282 1.00 88.50 79 LYS A C 1
ATOM 650 O O . LYS A 1 79 ? -13.544 1.922 4.762 1.00 88.50 79 LYS A O 1
ATOM 655 N N . LEU A 1 80 ? -12.340 3.831 4.848 1.00 87.69 80 LEU A N 1
ATOM 656 C CA . LEU A 1 80 ? -11.719 3.612 6.146 1.00 87.69 80 LEU A CA 1
ATOM 657 C C . LEU A 1 80 ? -11.685 4.924 6.922 1.00 87.69 80 LEU A C 1
ATOM 659 O O . LEU A 1 80 ? -11.338 5.977 6.374 1.00 87.69 80 LEU A O 1
ATOM 663 N N . GLU A 1 81 ? -12.010 4.822 8.204 1.00 92.38 81 GLU A N 1
ATOM 664 C CA . GLU A 1 81 ? -11.779 5.889 9.169 1.00 92.38 81 GLU A CA 1
ATOM 665 C C . GLU A 1 81 ? -10.274 6.096 9.373 1.00 92.38 81 GLU A C 1
ATOM 667 O O . GLU A 1 81 ? -9.468 5.188 9.138 1.00 92.38 81 GLU A O 1
ATOM 672 N N . ASP A 1 82 ? -9.888 7.299 9.797 1.00 93.12 82 ASP A N 1
ATOM 673 C CA . ASP A 1 82 ? -8.473 7.643 9.980 1.00 93.12 82 ASP A CA 1
ATOM 674 C C . ASP A 1 82 ? -7.808 6.764 11.044 1.00 93.12 82 ASP A C 1
ATOM 676 O O . ASP A 1 82 ? -6.713 6.259 10.809 1.00 93.12 82 ASP A O 1
ATOM 680 N N . ASP A 1 83 ? -8.506 6.477 12.147 1.00 93.56 83 ASP A N 1
ATOM 681 C CA . ASP A 1 83 ? -8.003 5.616 13.225 1.00 93.56 83 ASP A CA 1
ATOM 682 C C . ASP A 1 83 ? -7.721 4.180 12.742 1.00 93.56 83 ASP A C 1
ATOM 684 O O . ASP A 1 83 ? -6.668 3.608 13.038 1.00 93.56 83 ASP A O 1
ATOM 688 N N . ASP A 1 84 ? -8.638 3.609 11.950 1.00 92.19 84 ASP A N 1
ATOM 689 C CA . ASP A 1 84 ? -8.480 2.285 11.333 1.00 92.19 84 ASP A CA 1
ATOM 690 C C . ASP A 1 84 ? -7.282 2.253 10.376 1.00 92.19 84 ASP A C 1
ATOM 692 O O . ASP A 1 84 ? -6.554 1.259 10.288 1.00 92.19 84 ASP A O 1
ATOM 696 N N . LEU A 1 85 ? -7.110 3.324 9.600 1.00 93.31 85 LEU A N 1
ATOM 697 C CA . LEU A 1 85 ? -6.039 3.433 8.624 1.00 93.31 85 LEU A CA 1
ATOM 698 C C . LEU A 1 85 ? -4.686 3.603 9.321 1.00 93.31 85 LEU A C 1
ATOM 700 O O . LEU A 1 85 ? -3.737 2.909 8.961 1.00 93.31 85 LEU A O 1
ATOM 704 N N . ASP A 1 86 ? -4.606 4.435 10.354 1.00 94.69 86 ASP A N 1
ATOM 705 C CA . ASP A 1 86 ? -3.401 4.619 11.160 1.00 94.69 86 ASP A CA 1
ATOM 706 C C . ASP A 1 86 ? -2.978 3.326 11.874 1.00 94.69 86 ASP A C 1
ATOM 708 O O . ASP A 1 86 ? -1.783 3.018 11.920 1.00 94.69 86 ASP A O 1
ATOM 712 N N . GLU A 1 87 ? -3.919 2.522 12.380 1.00 94.00 87 GLU A N 1
ATOM 713 C CA . GLU A 1 87 ? -3.615 1.199 12.948 1.00 94.00 87 GLU A CA 1
ATOM 714 C C . GLU A 1 87 ? -2.965 0.281 11.901 1.00 94.00 87 GLU A C 1
ATOM 716 O O . GLU A 1 87 ? -1.894 -0.290 12.134 1.00 94.00 87 GLU A O 1
ATOM 721 N N . ILE A 1 88 ? -3.553 0.202 10.703 1.00 93.38 88 ILE A N 1
ATOM 722 C CA . ILE A 1 88 ? -3.018 -0.593 9.590 1.00 93.38 88 ILE A CA 1
ATOM 723 C C . ILE A 1 88 ? -1.614 -0.117 9.191 1.00 93.38 88 ILE A C 1
ATOM 725 O O . ILE A 1 88 ? -0.732 -0.940 8.921 1.00 93.38 88 ILE A O 1
ATOM 729 N N . LEU A 1 89 ? -1.390 1.199 9.130 1.00 94.38 89 LEU A N 1
ATOM 730 C CA . LEU A 1 89 ? -0.093 1.773 8.774 1.00 94.38 89 LEU A CA 1
ATOM 731 C C . LEU A 1 89 ? 0.959 1.477 9.846 1.00 94.38 89 LEU A C 1
ATOM 733 O O . LEU A 1 89 ? 2.076 1.082 9.503 1.00 94.38 89 LEU A O 1
ATOM 737 N N . ARG A 1 90 ? 0.613 1.566 11.134 1.00 94.00 90 ARG A N 1
ATOM 738 C CA . ARG A 1 90 ? 1.505 1.168 12.238 1.00 94.00 90 ARG A CA 1
ATOM 739 C C . ARG A 1 90 ? 1.908 -0.300 12.138 1.00 94.00 90 ARG A C 1
ATOM 741 O O . ARG A 1 90 ? 3.101 -0.616 12.207 1.00 94.00 90 ARG A O 1
ATOM 748 N N . ASP A 1 91 ? 0.949 -1.187 11.898 1.00 92.44 91 ASP A N 1
ATOM 749 C CA . ASP A 1 91 ? 1.200 -2.615 11.701 1.00 92.44 91 ASP A CA 1
ATOM 750 C C . ASP A 1 91 ? 2.110 -2.879 10.498 1.00 92.44 91 ASP A C 1
ATOM 752 O O . ASP A 1 91 ? 3.041 -3.691 10.573 1.00 92.44 91 ASP A O 1
ATOM 756 N N . LEU A 1 92 ? 1.888 -2.169 9.391 1.00 92.56 92 LEU A N 1
ATOM 757 C CA . LEU A 1 92 ? 2.712 -2.254 8.189 1.00 92.56 92 LEU A CA 1
ATOM 758 C C . LEU A 1 92 ? 4.158 -1.807 8.455 1.00 92.56 92 LEU A C 1
ATOM 760 O O . LEU A 1 92 ? 5.099 -2.506 8.060 1.00 92.56 92 LEU A O 1
ATOM 764 N N . HIS A 1 93 ? 4.345 -0.677 9.142 1.00 91.62 93 HIS A N 1
ATOM 765 C CA . HIS A 1 93 ? 5.665 -0.137 9.486 1.00 91.62 93 HIS A CA 1
ATOM 766 C C . HIS A 1 93 ? 6.415 -1.032 10.469 1.00 91.62 93 HIS A C 1
ATOM 768 O O . HIS A 1 93 ? 7.618 -1.234 10.300 1.00 91.62 93 HIS A O 1
ATOM 774 N N . SER A 1 94 ? 5.723 -1.666 11.421 1.00 90.94 94 SER A N 1
ATOM 775 C CA . SER A 1 94 ? 6.350 -2.647 12.316 1.00 90.94 94 SER A CA 1
ATOM 776 C C . SER A 1 94 ? 7.043 -3.756 11.511 1.00 90.94 94 SER A C 1
ATOM 778 O O . SER A 1 94 ? 8.223 -4.042 11.710 1.00 90.94 94 SER A O 1
ATOM 780 N N . LYS A 1 95 ? 6.366 -4.302 10.492 1.00 87.56 95 LYS A N 1
ATOM 781 C CA . LYS A 1 95 ? 6.884 -5.382 9.637 1.00 87.56 95 LYS A CA 1
ATOM 782 C C . LYS A 1 95 ? 8.023 -4.940 8.715 1.00 87.56 95 LYS A C 1
ATOM 784 O O . LYS A 1 95 ? 8.753 -5.801 8.223 1.00 87.56 95 LYS A O 1
ATOM 789 N N . LYS A 1 96 ? 8.175 -3.636 8.469 1.00 82.31 96 LYS A N 1
ATOM 790 C CA . LYS A 1 96 ? 9.286 -3.054 7.701 1.00 82.31 96 LYS A CA 1
ATOM 791 C C . LYS A 1 96 ? 10.569 -2.980 8.535 1.00 82.31 96 LYS A C 1
ATOM 793 O O . LYS A 1 96 ? 11.635 -3.251 7.996 1.00 82.31 96 LYS A O 1
ATOM 798 N N . THR A 1 97 ? 10.467 -2.652 9.824 1.00 71.25 97 THR A N 1
ATOM 799 C CA . THR A 1 97 ? 11.621 -2.483 10.727 1.00 71.25 97 THR A CA 1
ATOM 800 C C . THR A 1 97 ? 12.276 -3.807 11.134 1.00 71.25 97 THR A C 1
ATOM 802 O O . THR A 1 97 ? 13.482 -3.848 11.341 1.00 71.25 97 THR A O 1
ATOM 805 N N . PHE A 1 98 ? 11.518 -4.907 11.217 1.00 61.66 98 PHE A N 1
ATOM 806 C CA . PHE A 1 98 ? 12.032 -6.231 11.620 1.00 61.66 98 PHE A CA 1
ATOM 807 C C . PHE A 1 98 ? 12.756 -7.015 10.506 1.00 61.66 98 PHE A C 1
ATOM 809 O O . PHE A 1 98 ? 12.890 -8.237 10.605 1.00 61.66 98 PHE A O 1
ATOM 816 N N . GLN A 1 99 ? 13.174 -6.350 9.428 1.00 54.81 99 GLN A N 1
ATOM 817 C CA . GLN A 1 99 ? 13.783 -6.983 8.257 1.00 54.81 99 GLN A CA 1
ATOM 818 C C . GLN A 1 99 ? 15.268 -6.660 8.103 1.00 54.81 99 GLN A C 1
ATOM 820 O O . GLN A 1 99 ? 15.664 -5.518 8.414 1.00 54.81 99 GLN A O 1
#

Foldseek 3Di:
DVVVVVVVVPPPPPDDPVVVVVVVVCVVQVLDDDPVLVVVLVVLCPPFPDDPVLSVCCLRVLDQFLVVSCVSPVVCVPRDDRVRVNVSSVSSVVSSVVD